Protein AF-A0A9W7WLV8-F1 (afdb_monomer_lite)

Sequence (106 aa):
MLTRPVTLLEFPADNLEANLVTAEFQRITTVQLEPKLMSSLDPHTPKLLTLFCAKGGALGQRLKTEMELLKDGHCSVDMTREVVIRFMIEFLGEHAGDQRIQRMQS

pLDDT: mean 74.61, std 16.84, range [37.19, 97.25]

Secondary structure (DSSP, 8-state):
------------GGGHHHHHHHHHHHHHHSS-HHHHHHHHHTTTHHHHHHHHHH--HHHHHHHHHHHHHHHTS---HHHHHHHHHHHHHHHHHHHHHHHHHHHT--

Foldseek 3Di:
DDPDPPPPPDDDPPPPVVVVVQVVVCVVVVDPVVVVVLVVCVVCLVVLLVVLCVDDDPSNVVSVVLVVVVVVVPDDSVNSVVSSVVSVVVVVVVVVVVVVVVVVVD

Structure (mmCIF, N/CA/C/O backbone):
data_AF-A0A9W7WLV8-F1
#
_entry.id   AF-A0A9W7WLV8-F1
#
loop_
_atom_site.group_PDB
_atom_site.id
_atom_site.type_symbol
_atom_site.label_atom_id
_atom_site.label_alt_id
_atom_site.label_comp_id
_atom_site.label_asym_id
_atom_site.label_entity_id
_atom_site.label_seq_id
_atom_site.pdbx_PDB_ins_code
_atom_site.Cartn_x
_atom_site.Cartn_y
_atom_site.Cartn_z
_atom_site.occupancy
_atom_site.B_iso_or_equiv
_atom_site.auth_seq_id
_atom_site.auth_comp_id
_atom_site.auth_asym_id
_atom_site.auth_atom_id
_atom_site.pdbx_PDB_model_num
ATOM 1 N N . MET A 1 1 ? -1.719 -11.032 -30.616 1.00 37.19 1 MET A N 1
ATOM 2 C CA . MET A 1 1 ? -2.496 -10.065 -29.813 1.00 37.19 1 MET A CA 1
ATOM 3 C C . MET A 1 1 ? -1.490 -9.193 -29.087 1.00 37.19 1 MET A C 1
ATOM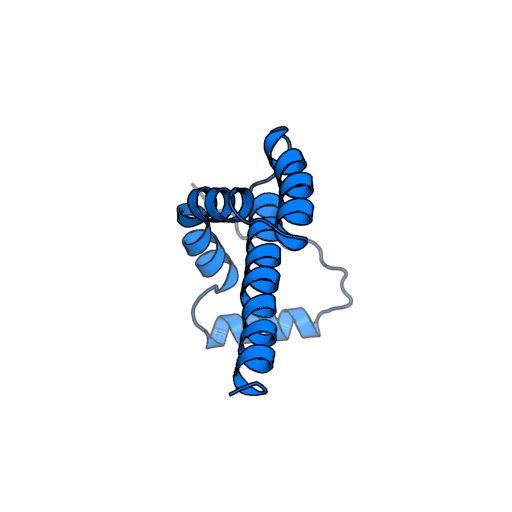 5 O O . MET A 1 1 ? -0.801 -9.683 -28.205 1.00 37.19 1 MET A O 1
ATOM 9 N N . LEU A 1 2 ? -1.291 -7.977 -29.596 1.00 37.56 2 LEU A N 1
ATOM 10 C CA . LEU A 1 2 ? -0.257 -7.032 -29.174 1.00 37.56 2 LEU A CA 1
ATOM 11 C C . LEU A 1 2 ? -0.463 -6.629 -27.708 1.00 37.56 2 LEU A C 1
ATOM 13 O O . LEU A 1 2 ? -1.495 -6.055 -27.364 1.00 37.56 2 LEU A O 1
ATOM 17 N N . THR A 1 3 ? 0.523 -6.905 -26.857 1.00 43.34 3 THR A N 1
ATOM 18 C CA . THR A 1 3 ? 0.669 -6.232 -25.565 1.00 43.34 3 THR A CA 1
ATOM 19 C C . THR A 1 3 ? 0.852 -4.748 -25.848 1.00 43.34 3 THR A C 1
ATOM 21 O O . THR A 1 3 ? 1.841 -4.343 -26.460 1.00 43.34 3 THR A O 1
ATOM 24 N N . ARG A 1 4 ? -0.151 -3.949 -25.482 1.00 38.41 4 ARG A N 1
ATOM 25 C CA . ARG A 1 4 ? -0.133 -2.497 -25.662 1.00 38.41 4 ARG A CA 1
ATOM 26 C C . ARG A 1 4 ? 1.072 -1.940 -24.887 1.00 38.41 4 ARG A C 1
ATOM 28 O O . ARG A 1 4 ? 1.224 -2.302 -23.719 1.00 38.41 4 ARG A O 1
ATOM 35 N N . PRO A 1 5 ? 1.934 -1.112 -25.499 1.00 46.69 5 PRO A N 1
ATOM 36 C CA . PRO A 1 5 ? 2.948 -0.392 -24.746 1.00 46.69 5 PRO A CA 1
ATOM 37 C C . PRO A 1 5 ? 2.239 0.500 -23.730 1.00 46.69 5 PRO A C 1
ATOM 39 O O . PRO A 1 5 ? 1.171 1.040 -24.026 1.00 46.69 5 PRO A O 1
ATOM 42 N N . VAL A 1 6 ? 2.815 0.599 -22.532 1.00 53.66 6 VAL A N 1
ATOM 43 C CA . VAL A 1 6 ? 2.365 1.505 -21.473 1.00 53.66 6 VAL A CA 1
ATOM 44 C C . VAL A 1 6 ? 2.283 2.897 -22.088 1.00 53.66 6 VAL A C 1
ATOM 46 O O . VAL A 1 6 ? 3.302 3.526 -22.365 1.00 53.66 6 VAL A O 1
ATOM 49 N N . THR A 1 7 ? 1.066 3.338 -22.399 1.00 47.28 7 THR A N 1
ATOM 50 C CA . THR A 1 7 ? 0.809 4.711 -22.803 1.00 47.28 7 THR A CA 1
ATOM 51 C C . THR A 1 7 ? 1.212 5.579 -21.631 1.00 47.28 7 THR A C 1
ATOM 53 O O . THR A 1 7 ? 0.604 5.494 -20.567 1.00 47.28 7 THR A O 1
ATOM 56 N N . LEU A 1 8 ? 2.285 6.336 -21.857 1.00 45.91 8 LEU A N 1
ATOM 57 C CA . LEU A 1 8 ? 2.519 7.691 -21.382 1.00 45.91 8 LEU A CA 1
ATOM 58 C C . LEU A 1 8 ? 1.264 8.252 -20.691 1.00 45.91 8 LEU A C 1
ATOM 60 O O . LEU A 1 8 ? 0.372 8.782 -21.349 1.00 45.91 8 LEU A O 1
ATOM 64 N N . LEU A 1 9 ? 1.162 8.073 -19.374 1.00 46.00 9 LEU A N 1
ATOM 65 C CA . LEU A 1 9 ? 0.299 8.939 -18.588 1.00 46.00 9 LEU A CA 1
ATOM 66 C C . LEU A 1 9 ? 0.956 10.313 -18.692 1.00 46.00 9 LEU A C 1
ATOM 68 O O . LEU A 1 9 ? 2.124 10.464 -18.335 1.00 46.00 9 LEU A O 1
ATOM 72 N N . GLU A 1 10 ? 0.246 11.248 -19.321 1.00 45.97 10 GLU A N 1
ATOM 73 C CA . GLU A 1 10 ? 0.674 12.620 -19.578 1.00 45.97 10 GLU A CA 1
ATOM 74 C C . GLU A 1 10 ? 0.999 13.313 -18.253 1.00 45.97 10 GLU A C 1
ATOM 76 O O . GLU A 1 10 ? 0.153 13.942 -17.621 1.00 45.97 10 GLU A O 1
ATOM 81 N N . PHE A 1 11 ? 2.246 13.188 -17.815 1.00 45.34 11 PHE A N 1
ATOM 82 C CA . PHE A 1 11 ? 2.814 14.131 -16.874 1.00 45.34 11 PHE A CA 1
ATOM 83 C C . PHE A 1 11 ? 3.148 15.409 -17.651 1.00 45.34 11 PHE A C 1
ATOM 85 O O . PHE A 1 11 ? 3.659 15.317 -18.773 1.00 45.34 11 PHE A O 1
ATOM 92 N N . PRO A 1 12 ? 2.853 16.596 -17.094 1.00 47.22 12 PRO A N 1
ATOM 93 C CA . PRO A 1 12 ? 3.202 17.857 -17.731 1.00 47.22 12 PRO A CA 1
ATOM 94 C C . PRO A 1 12 ? 4.694 17.856 -18.079 1.00 47.22 12 PRO A C 1
ATOM 96 O O . PRO A 1 12 ? 5.515 17.323 -17.327 1.00 47.22 12 PRO A O 1
ATOM 99 N N . ALA A 1 13 ? 5.031 18.439 -19.232 1.00 54.59 13 ALA A N 1
ATOM 100 C CA . ALA A 1 13 ? 6.361 18.433 -19.853 1.00 54.59 13 ALA A CA 1
ATOM 101 C C . ALA A 1 13 ? 7.504 18.980 -18.965 1.00 54.59 13 ALA A C 1
ATOM 103 O O . ALA A 1 13 ? 8.672 18.919 -19.345 1.00 54.59 13 ALA A O 1
ATOM 104 N N . ASP A 1 14 ? 7.183 19.460 -17.768 1.00 53.75 14 ASP A N 1
ATOM 105 C CA . ASP A 1 14 ? 8.068 20.193 -16.876 1.00 53.75 14 ASP A CA 1
ATOM 106 C C . ASP A 1 14 ? 8.928 19.291 -15.974 1.00 53.75 14 ASP A C 1
ATOM 108 O O . ASP A 1 14 ? 9.760 19.803 -15.232 1.00 53.75 14 ASP A O 1
ATOM 112 N N . ASN A 1 15 ? 8.780 17.959 -16.030 1.00 58.72 15 ASN A N 1
ATOM 113 C CA . ASN A 1 15 ? 9.523 17.047 -15.146 1.00 58.72 15 ASN A CA 1
ATOM 114 C C . ASN A 1 15 ? 10.415 16.027 -15.876 1.00 58.72 15 ASN A C 1
ATOM 116 O O . ASN A 1 15 ? 10.495 14.852 -15.508 1.00 58.72 15 ASN A O 1
ATOM 120 N N . LEU A 1 16 ? 11.100 16.483 -16.931 1.00 65.88 16 LEU A N 1
ATOM 121 C CA . LEU A 1 16 ? 12.051 15.677 -17.708 1.00 65.88 16 LEU A CA 1
ATOM 122 C C . LEU A 1 16 ? 13.116 15.005 -16.823 1.00 65.88 16 LEU A C 1
ATOM 124 O O . LEU A 1 16 ? 13.473 13.855 -17.066 1.00 65.88 16 LEU A O 1
ATOM 128 N N . GLU A 1 17 ? 13.586 15.689 -15.778 1.00 71.62 17 GLU A N 1
ATOM 129 C CA . GLU A 1 17 ? 14.582 15.152 -14.846 1.00 71.62 17 GLU A CA 1
ATOM 130 C C . GLU A 1 17 ? 14.045 13.950 -14.061 1.00 71.62 17 GLU A C 1
ATOM 132 O O . GLU A 1 17 ? 14.696 12.906 -14.033 1.00 71.62 17 GLU A O 1
ATOM 137 N N . ALA A 1 18 ? 12.835 14.036 -13.497 1.00 72.06 18 ALA A N 1
ATOM 138 C CA . ALA A 1 18 ? 12.235 12.904 -12.792 1.00 72.06 18 ALA A CA 1
ATOM 139 C C . ALA A 1 18 ? 12.035 11.701 -13.719 1.00 72.06 18 ALA A C 1
ATOM 141 O O . ALA A 1 18 ? 12.314 10.573 -13.323 1.00 72.06 18 ALA A O 1
ATOM 142 N N . ASN A 1 19 ? 11.638 11.935 -14.972 1.00 73.38 19 ASN A N 1
ATOM 143 C CA . ASN A 1 19 ? 11.482 10.865 -15.957 1.00 73.38 19 ASN A CA 1
ATOM 144 C C . ASN A 1 19 ? 12.815 10.166 -16.267 1.00 73.38 19 ASN A C 1
ATOM 146 O O . ASN A 1 19 ? 12.857 8.938 -16.362 1.00 73.38 19 ASN A O 1
ATOM 150 N N . LEU A 1 20 ? 13.910 10.924 -16.383 1.00 82.25 20 LEU A N 1
ATOM 151 C CA . LEU A 1 20 ? 15.253 10.371 -16.581 1.00 82.25 20 LEU A CA 1
ATOM 152 C C . LEU A 1 20 ? 15.728 9.590 -15.353 1.00 82.25 20 LEU A C 1
ATOM 154 O O . LEU A 1 20 ? 16.230 8.477 -15.495 1.00 82.25 20 LEU A O 1
ATOM 158 N N . VAL A 1 21 ? 15.522 10.134 -14.152 1.00 80.94 21 VAL A N 1
ATOM 159 C CA . VAL A 1 21 ? 15.849 9.458 -12.890 1.00 80.94 21 VAL A CA 1
ATOM 160 C C . VAL A 1 21 ? 15.076 8.147 -12.767 1.00 80.94 21 VAL A C 1
ATOM 162 O O . VAL A 1 21 ? 15.667 7.116 -12.450 1.00 80.94 21 VAL A O 1
ATOM 165 N N . THR A 1 22 ? 13.775 8.145 -13.065 1.00 78.69 22 THR A N 1
ATOM 166 C CA . THR A 1 22 ? 12.952 6.931 -13.052 1.00 78.69 22 THR A CA 1
ATOM 167 C C . THR A 1 22 ? 13.432 5.917 -14.088 1.00 78.69 22 THR A C 1
ATOM 169 O O . THR A 1 22 ? 13.582 4.743 -13.751 1.00 78.69 22 THR A O 1
ATOM 172 N N . ALA A 1 23 ? 13.723 6.341 -15.320 1.00 80.44 23 ALA A N 1
ATOM 173 C CA . ALA A 1 23 ? 14.212 5.449 -16.371 1.00 80.44 23 ALA A CA 1
ATOM 174 C C . ALA A 1 23 ? 15.568 4.815 -16.013 1.00 80.44 23 ALA A C 1
ATOM 176 O O . ALA A 1 23 ? 15.744 3.603 -16.149 1.00 80.44 23 ALA A O 1
ATOM 177 N N . GLU A 1 24 ? 16.510 5.603 -15.491 1.00 85.31 24 GLU A N 1
ATOM 178 C CA . GLU A 1 24 ? 17.816 5.103 -15.054 1.00 85.31 24 GLU A CA 1
ATOM 179 C C . GLU A 1 24 ? 17.699 4.175 -13.846 1.00 85.31 24 GLU A C 1
ATOM 181 O O . GLU A 1 24 ? 18.337 3.121 -13.797 1.00 85.31 24 GLU A O 1
ATOM 186 N N . PHE A 1 25 ? 16.829 4.505 -12.894 1.00 78.81 25 PHE A N 1
ATOM 187 C CA . PHE A 1 25 ? 16.560 3.647 -11.750 1.00 78.81 25 PHE A CA 1
ATOM 188 C C . PHE A 1 25 ? 15.963 2.297 -12.176 1.00 78.81 25 PHE A C 1
ATOM 190 O O . PHE A 1 25 ? 16.399 1.252 -11.692 1.00 78.81 25 PHE A O 1
ATOM 197 N N . GLN A 1 26 ? 15.032 2.279 -13.134 1.00 77.88 26 GLN A N 1
ATOM 198 C CA . GLN A 1 26 ? 14.488 1.040 -13.707 1.00 77.88 26 GLN A CA 1
ATOM 199 C C . GLN A 1 26 ? 15.564 0.229 -14.443 1.00 77.88 26 GLN A C 1
ATOM 201 O O . GLN A 1 26 ? 15.661 -0.989 -14.271 1.00 77.88 26 GLN A O 1
ATOM 206 N N . ARG A 1 27 ? 16.426 0.905 -15.212 1.00 80.06 27 ARG A N 1
ATOM 207 C CA . ARG A 1 27 ? 17.549 0.282 -15.925 1.00 80.06 27 ARG A CA 1
ATOM 208 C C . ARG A 1 27 ? 18.533 -0.391 -14.964 1.00 80.06 27 ARG A C 1
ATOM 210 O O . ARG A 1 27 ? 18.987 -1.497 -15.243 1.00 80.06 27 ARG A O 1
ATOM 217 N N . ILE A 1 28 ? 18.846 0.256 -13.839 1.00 82.38 28 ILE A N 1
ATOM 218 C CA . ILE A 1 28 ? 19.780 -0.252 -12.820 1.00 82.38 28 ILE A CA 1
ATOM 219 C C . ILE A 1 28 ? 19.151 -1.373 -11.989 1.00 82.38 28 ILE A C 1
ATOM 221 O O . ILE A 1 28 ? 19.788 -2.395 -11.748 1.00 82.38 28 ILE A O 1
ATOM 225 N N . THR A 1 29 ? 17.908 -1.197 -11.540 1.00 79.12 29 THR A N 1
ATOM 226 C CA . THR A 1 29 ? 17.230 -2.185 -10.685 1.00 79.12 29 THR A CA 1
ATOM 227 C C . THR A 1 29 ? 16.883 -3.467 -11.443 1.00 79.12 29 THR A C 1
ATOM 229 O O . THR A 1 29 ? 16.652 -4.496 -10.810 1.00 79.12 29 THR A O 1
ATOM 232 N N . THR A 1 30 ? 16.878 -3.440 -12.786 1.00 80.00 30 THR A N 1
ATOM 233 C CA . THR A 1 30 ? 16.490 -4.537 -13.706 1.00 80.00 30 THR A CA 1
ATOM 234 C C . THR A 1 30 ? 15.078 -5.088 -13.472 1.00 80.00 30 THR A C 1
ATOM 236 O O . THR A 1 30 ? 14.663 -6.071 -14.084 1.00 80.00 30 THR A O 1
ATOM 239 N N . VAL A 1 31 ? 14.319 -4.451 -12.581 1.00 79.38 31 VAL A N 1
ATOM 240 C CA . VAL A 1 31 ? 13.032 -4.899 -12.068 1.00 79.38 31 VAL A CA 1
ATOM 241 C C . VAL A 1 31 ? 12.122 -3.685 -11.995 1.00 79.38 31 VAL A C 1
ATOM 243 O O . VAL A 1 31 ? 12.439 -2.709 -11.324 1.00 79.38 31 VAL A O 1
ATOM 246 N N . GLN A 1 32 ? 10.947 -3.776 -12.616 1.00 81.69 32 GLN A N 1
ATOM 247 C CA . GLN A 1 32 ? 9.903 -2.767 -12.447 1.00 81.69 32 GLN A CA 1
ATOM 248 C C . GLN A 1 32 ? 9.321 -2.876 -11.034 1.00 81.69 32 GLN A C 1
ATOM 250 O O . GLN A 1 32 ? 8.420 -3.677 -10.776 1.00 81.69 32 GLN A O 1
ATOM 255 N N . LEU A 1 33 ? 9.895 -2.114 -10.101 1.00 83.38 33 LEU A N 1
ATOM 256 C CA . LEU A 1 33 ? 9.628 -2.246 -8.669 1.00 83.38 33 LEU A CA 1
ATOM 257 C C . LEU A 1 33 ? 8.179 -1.950 -8.300 1.00 83.38 33 LEU A C 1
ATOM 259 O O . LEU A 1 33 ? 7.618 -2.693 -7.507 1.00 83.38 33 LEU A O 1
ATOM 263 N N . GLU A 1 34 ? 7.564 -0.924 -8.884 1.00 85.25 34 GLU A N 1
ATOM 264 C CA . GLU A 1 34 ? 6.175 -0.571 -8.582 1.00 85.25 34 GLU A CA 1
ATOM 265 C C . GLU A 1 34 ? 5.196 -1.677 -9.022 1.00 85.25 34 GLU A C 1
ATOM 267 O O . GLU A 1 34 ? 4.514 -2.222 -8.153 1.00 85.25 34 GLU A O 1
ATOM 272 N N . PRO A 1 35 ? 5.180 -2.138 -10.291 1.00 87.94 35 PRO A N 1
ATOM 273 C CA . PRO A 1 35 ? 4.370 -3.292 -10.683 1.00 87.94 35 PRO A CA 1
ATOM 274 C C . PRO A 1 35 ? 4.666 -4.551 -9.861 1.00 87.94 35 PRO A C 1
ATOM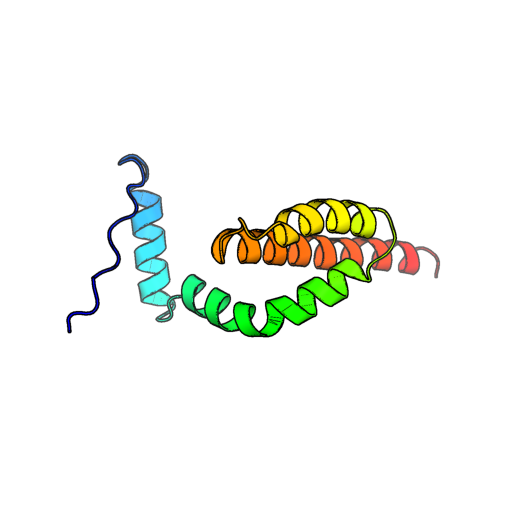 276 O O . PRO A 1 35 ? 3.749 -5.283 -9.484 1.00 87.94 35 PRO A O 1
ATOM 279 N N . LYS A 1 36 ? 5.943 -4.806 -9.539 1.00 88.44 36 LYS A N 1
ATOM 280 C CA . LYS A 1 36 ? 6.333 -5.957 -8.717 1.00 88.44 36 LYS A CA 1
ATOM 281 C C . LYS A 1 36 ? 5.788 -5.847 -7.294 1.00 88.44 36 LYS A C 1
ATOM 283 O O . LYS A 1 36 ? 5.264 -6.831 -6.779 1.00 88.44 36 LYS A O 1
ATOM 288 N N . LEU A 1 37 ? 5.872 -4.669 -6.684 1.00 91.00 37 LEU A N 1
ATOM 289 C CA . LEU A 1 37 ? 5.316 -4.389 -5.366 1.00 91.00 37 LEU A CA 1
ATOM 290 C C . LEU A 1 37 ? 3.798 -4.561 -5.382 1.00 91.00 37 LEU A C 1
ATOM 292 O O . LEU A 1 37 ? 3.287 -5.310 -4.559 1.00 91.00 37 LEU A O 1
ATOM 296 N N . MET A 1 38 ? 3.099 -3.955 -6.347 1.00 94.94 38 MET A N 1
ATOM 297 C CA . MET A 1 38 ? 1.642 -4.061 -6.459 1.00 94.94 38 MET A CA 1
ATOM 298 C C . MET A 1 38 ? 1.189 -5.512 -6.637 1.00 94.94 38 MET A C 1
ATOM 300 O O . MET A 1 38 ? 0.352 -5.991 -5.880 1.00 94.94 38 MET A O 1
ATOM 304 N N . SER A 1 39 ? 1.817 -6.256 -7.553 1.00 94.19 39 SER A N 1
ATOM 305 C CA . SER A 1 39 ? 1.503 -7.679 -7.760 1.00 94.19 39 SER A CA 1
ATOM 306 C C . SER A 1 39 ? 1.802 -8.556 -6.538 1.00 94.19 39 SER A C 1
ATOM 308 O O . SER A 1 39 ? 1.145 -9.575 -6.337 1.00 94.19 39 SER A O 1
ATOM 310 N N . SER A 1 40 ? 2.770 -8.160 -5.704 1.00 94.44 40 SER A N 1
ATOM 311 C CA . SER A 1 40 ? 3.073 -8.842 -4.441 1.00 94.44 40 SER A CA 1
ATOM 312 C C . SER A 1 40 ? 2.123 -8.420 -3.315 1.00 94.44 40 SER A C 1
ATOM 314 O O . SER A 1 40 ? 1.915 -9.188 -2.382 1.00 94.44 40 SER A O 1
ATOM 316 N N . LEU A 1 41 ? 1.550 -7.215 -3.386 1.00 95.31 41 LEU A N 1
ATOM 317 C CA . LEU A 1 41 ? 0.639 -6.657 -2.388 1.00 95.31 41 LEU A CA 1
ATOM 318 C C . LEU A 1 41 ? -0.786 -7.193 -2.553 1.00 95.31 41 LEU A C 1
ATOM 320 O O . LEU A 1 41 ? -1.402 -7.578 -1.559 1.00 95.31 41 LEU A O 1
ATOM 324 N N . ASP A 1 42 ? -1.285 -7.269 -3.790 1.00 95.62 42 ASP A N 1
ATOM 325 C CA . ASP A 1 42 ? -2.676 -7.632 -4.097 1.00 95.62 42 ASP A CA 1
ATOM 326 C C . ASP A 1 42 ? -3.163 -8.921 -3.404 1.00 95.62 42 ASP A C 1
ATOM 328 O O . ASP A 1 42 ? -4.259 -8.904 -2.834 1.00 95.62 42 ASP A O 1
ATOM 332 N N . PRO A 1 43 ? -2.386 -10.028 -3.355 1.00 97.25 43 PRO A N 1
ATOM 333 C CA . PRO A 1 43 ? -2.818 -11.253 -2.678 1.00 97.25 43 PRO A CA 1
ATOM 334 C C . PRO A 1 43 ? -2.976 -11.093 -1.159 1.00 97.25 43 PRO A C 1
ATOM 336 O O . PRO A 1 43 ? -3.691 -11.863 -0.516 1.00 97.25 43 PRO A O 1
ATOM 339 N N . HIS A 1 44 ? -2.295 -10.113 -0.564 1.00 95.38 44 HIS A N 1
ATOM 340 C CA . HIS A 1 44 ? -2.314 -9.848 0.872 1.00 95.38 44 HIS A CA 1
ATOM 341 C C . HIS A 1 44 ? -3.332 -8.776 1.270 1.00 95.38 44 HIS A C 1
ATOM 343 O O . HIS A 1 44 ? -3.743 -8.750 2.434 1.00 95.38 44 HIS A O 1
ATOM 349 N N . THR A 1 45 ? -3.791 -7.953 0.322 1.00 92.75 45 THR A N 1
ATOM 350 C CA . THR A 1 45 ? -4.779 -6.882 0.521 1.00 92.75 45 THR A CA 1
ATOM 351 C C . THR A 1 45 ? -5.985 -7.325 1.363 1.00 92.75 45 THR A C 1
ATOM 353 O O . THR A 1 45 ? -6.239 -6.678 2.379 1.00 92.75 45 THR A O 1
ATOM 356 N N . PRO A 1 46 ? -6.689 -8.448 1.094 1.00 91.12 46 PRO A N 1
ATOM 357 C CA . PRO A 1 46 ? -7.857 -8.833 1.901 1.00 91.12 46 PRO A CA 1
ATOM 358 C C . PRO A 1 46 ? -7.527 -9.085 3.382 1.00 91.12 46 PRO A C 1
ATOM 360 O O . PRO A 1 46 ? -8.291 -8.729 4.285 1.00 91.12 46 PRO A O 1
ATOM 363 N N . LYS A 1 47 ? -6.357 -9.677 3.649 1.00 92.06 47 LYS A N 1
ATOM 364 C CA . LYS A 1 47 ? -5.893 -9.966 5.010 1.00 92.06 47 LYS A CA 1
ATOM 365 C C . LYS A 1 47 ? -5.458 -8.692 5.731 1.00 92.06 47 LYS A C 1
ATOM 367 O O . LYS A 1 47 ? -5.779 -8.531 6.905 1.00 92.06 47 LYS A O 1
ATOM 372 N N . LEU A 1 48 ? -4.768 -7.790 5.033 1.00 90.81 48 LEU A N 1
ATOM 373 C CA . LEU A 1 48 ? -4.377 -6.482 5.562 1.00 90.81 48 LEU A CA 1
ATOM 374 C C . LEU A 1 48 ? -5.608 -5.656 5.931 1.00 90.81 48 LEU A C 1
ATOM 376 O O . LEU A 1 48 ? -5.694 -5.168 7.052 1.00 90.81 48 LEU A O 1
ATOM 380 N N . LEU A 1 49 ? -6.611 -5.609 5.053 1.00 87.88 49 LEU A N 1
ATOM 381 C CA . LEU A 1 49 ? -7.875 -4.936 5.337 1.00 87.88 49 LEU A CA 1
ATOM 382 C C . LEU A 1 49 ? -8.564 -5.527 6.582 1.00 87.88 49 LEU A C 1
ATOM 384 O O . LEU A 1 49 ? -9.027 -4.798 7.455 1.00 87.88 49 LEU A O 1
ATOM 388 N N . THR A 1 50 ? -8.572 -6.852 6.730 1.00 87.94 50 THR A N 1
ATOM 389 C CA . THR A 1 50 ? -9.133 -7.494 7.931 1.00 87.94 50 THR A CA 1
ATOM 390 C C . THR A 1 50 ? -8.384 -7.085 9.208 1.00 87.94 50 THR A C 1
ATOM 392 O O . THR A 1 50 ? -9.013 -6.768 10.216 1.00 87.94 50 THR A O 1
ATOM 395 N N . LEU A 1 51 ? -7.047 -7.050 9.169 1.00 87.31 51 LEU A N 1
ATOM 396 C CA . LEU A 1 51 ? -6.212 -6.615 10.298 1.00 87.31 51 LEU A CA 1
ATOM 397 C C . LEU A 1 51 ? -6.463 -5.149 10.667 1.00 87.31 51 LEU A C 1
ATOM 399 O O . LEU A 1 51 ? -6.539 -4.807 11.844 1.00 87.31 51 LEU A O 1
ATOM 403 N N . PHE A 1 52 ? -6.627 -4.300 9.659 1.00 84.75 52 PHE A N 1
ATOM 404 C CA . PHE A 1 52 ? -6.953 -2.887 9.804 1.00 84.75 52 PHE A CA 1
ATOM 405 C C . PHE A 1 52 ? -8.314 -2.676 10.470 1.00 84.75 52 PHE A C 1
ATOM 407 O O . PHE A 1 52 ? -8.399 -1.937 11.445 1.00 84.75 52 PHE A O 1
ATOM 414 N N . CYS A 1 53 ? -9.348 -3.409 10.046 1.00 81.56 53 CYS A N 1
ATOM 415 C CA . CYS A 1 53 ? -10.662 -3.398 10.701 1.00 81.56 53 CYS A CA 1
ATOM 416 C C . CYS A 1 53 ? -10.615 -3.856 12.167 1.00 81.56 53 CYS A C 1
ATOM 418 O O . CYS A 1 53 ? -11.434 -3.420 12.974 1.00 81.56 53 CYS A O 1
ATOM 420 N N . ALA A 1 54 ? -9.702 -4.769 12.505 1.00 84.44 54 ALA A N 1
ATOM 421 C CA . ALA A 1 54 ? -9.564 -5.296 13.859 1.00 84.44 54 ALA A CA 1
ATOM 422 C C . ALA A 1 54 ? -8.777 -4.360 14.791 1.00 84.44 54 ALA A C 1
ATOM 424 O O . ALA A 1 54 ? -8.801 -4.553 16.010 1.00 84.44 54 ALA A O 1
ATOM 425 N N . LYS A 1 55 ? -8.065 -3.360 14.252 1.00 81.81 55 LYS A N 1
ATOM 426 C CA . LYS A 1 55 ? -7.289 -2.427 15.069 1.00 81.81 55 LYS A CA 1
ATOM 427 C C . LYS A 1 55 ? -8.237 -1.504 15.838 1.00 81.81 55 LYS A C 1
ATOM 429 O O . LYS A 1 55 ? -9.135 -0.896 15.270 1.00 81.81 55 LYS A O 1
ATOM 434 N N . GLY A 1 56 ? -8.025 -1.405 17.149 1.00 77.38 56 GLY A N 1
ATOM 435 C CA . GLY A 1 56 ? -8.676 -0.415 18.008 1.00 77.38 56 GLY A CA 1
ATOM 436 C C . GLY A 1 56 ? -7.899 0.906 18.079 1.00 77.38 56 GLY A C 1
ATOM 437 O O . GLY A 1 56 ? -6.908 1.109 17.377 1.00 77.38 56 GLY A O 1
ATOM 438 N N . GLY A 1 57 ? -8.325 1.802 18.970 1.00 80.00 57 GLY A N 1
ATOM 439 C CA . GLY A 1 57 ? -7.654 3.085 19.209 1.00 80.00 57 GLY A CA 1
ATOM 440 C C . GLY A 1 57 ? -7.903 4.133 18.119 1.00 80.00 57 GLY A C 1
ATOM 441 O O . GLY A 1 57 ? -8.768 3.970 17.258 1.00 80.00 57 GLY A O 1
ATOM 442 N N . ALA A 1 58 ? -7.153 5.238 18.172 1.00 80.44 58 ALA A N 1
ATOM 443 C CA . ALA A 1 58 ? -7.340 6.377 17.268 1.00 80.44 58 ALA A CA 1
ATOM 444 C C . ALA A 1 58 ? -7.112 6.003 15.793 1.00 80.44 58 ALA A C 1
ATOM 446 O O . ALA A 1 58 ? -7.902 6.394 14.932 1.00 80.44 58 ALA A O 1
ATOM 447 N N . LEU A 1 59 ? -6.085 5.193 15.509 1.00 79.00 59 LEU A N 1
ATOM 448 C CA . LEU A 1 59 ? -5.841 4.673 14.165 1.00 79.00 59 LEU A CA 1
ATOM 449 C C . LEU A 1 59 ? -6.965 3.749 13.706 1.00 79.00 59 LEU A C 1
ATOM 451 O O . LEU A 1 59 ? -7.451 3.914 12.596 1.00 79.00 59 LEU A O 1
ATOM 455 N N . GLY A 1 60 ? -7.435 2.846 14.573 1.00 82.19 60 GLY A N 1
ATOM 456 C CA . GLY A 1 60 ? -8.574 1.963 14.300 1.00 82.19 60 GLY A CA 1
ATOM 457 C C . GLY A 1 60 ? -9.825 2.700 13.825 1.00 82.19 60 GLY A C 1
ATOM 458 O O . GLY A 1 60 ? -10.460 2.304 12.850 1.00 82.19 60 GLY A O 1
ATOM 459 N N . GLN A 1 61 ? -10.147 3.829 14.460 1.00 82.31 61 GLN A N 1
ATOM 460 C CA . GLN A 1 61 ? -11.314 4.621 14.062 1.00 82.31 61 GLN A CA 1
ATOM 461 C C . GLN A 1 61 ? -11.108 5.406 12.774 1.00 82.31 61 GLN A C 1
ATOM 463 O O . GLN A 1 61 ? -12.039 5.491 11.978 1.00 82.31 61 GLN A O 1
ATOM 468 N N . ARG A 1 62 ? -9.900 5.925 12.526 1.00 80.56 62 ARG A N 1
ATOM 469 C CA . ARG A 1 62 ? -9.564 6.534 11.229 1.00 80.56 62 ARG A CA 1
ATOM 470 C C . ARG A 1 62 ? -9.635 5.502 10.098 1.00 80.56 62 ARG A C 1
ATOM 472 O O . ARG A 1 62 ? -10.238 5.780 9.065 1.00 80.56 62 ARG A O 1
ATOM 479 N N . LEU A 1 63 ? -9.092 4.303 10.336 1.00 80.69 63 LEU A N 1
ATOM 480 C CA . LEU A 1 63 ? -9.126 3.155 9.424 1.00 80.69 63 LEU A CA 1
ATOM 481 C C . LEU A 1 63 ? -10.561 2.805 9.041 1.00 80.69 63 LEU A C 1
ATOM 483 O O . LEU A 1 63 ? -10.876 2.657 7.865 1.00 80.69 63 LEU A O 1
ATOM 487 N N . LYS A 1 64 ? -11.448 2.708 10.031 1.00 82.69 64 LYS A N 1
ATOM 488 C CA . LYS A 1 64 ? -12.828 2.280 9.816 1.00 82.69 64 LYS A CA 1
ATOM 489 C C . LYS A 1 64 ? -13.587 3.188 8.843 1.00 82.69 64 LYS A C 1
ATOM 491 O O . LYS A 1 64 ? -14.214 2.667 7.927 1.00 82.69 64 LYS A O 1
ATOM 496 N N . THR A 1 65 ? -13.470 4.508 8.994 1.00 82.62 65 THR A N 1
ATOM 497 C CA . THR A 1 65 ? -14.106 5.486 8.094 1.00 82.62 65 THR A CA 1
ATOM 498 C C . THR A 1 65 ? -13.602 5.345 6.658 1.00 82.62 65 THR A C 1
ATOM 500 O O . THR A 1 65 ? -14.384 5.358 5.714 1.00 82.62 65 THR A O 1
ATOM 503 N N . GLU A 1 66 ? -12.293 5.171 6.476 1.00 80.50 66 GLU A N 1
ATOM 504 C CA . GLU A 1 66 ? -11.701 5.039 5.141 1.00 80.50 66 GLU A CA 1
ATOM 505 C C . GLU A 1 66 ? -12.068 3.705 4.474 1.00 80.50 66 GLU A C 1
ATOM 507 O O . GLU A 1 66 ? -12.288 3.633 3.268 1.00 80.50 66 GLU A O 1
ATOM 512 N N . MET A 1 67 ? -12.211 2.641 5.266 1.00 79.94 67 MET A N 1
ATOM 513 C CA . MET A 1 67 ? -12.637 1.330 4.780 1.00 79.94 67 MET A CA 1
ATOM 514 C C . MET A 1 67 ? -14.128 1.258 4.441 1.00 79.94 67 MET A C 1
ATOM 516 O O . MET A 1 67 ? -14.511 0.425 3.623 1.00 79.94 67 MET A O 1
ATOM 520 N N . GLU A 1 68 ? -14.973 2.094 5.045 1.00 82.00 68 GLU A N 1
ATOM 521 C CA . GLU A 1 68 ? -16.374 2.232 4.628 1.00 82.00 68 GLU A CA 1
ATOM 522 C C . GLU A 1 68 ? -16.457 2.755 3.187 1.00 82.00 68 GLU A C 1
ATOM 524 O O . GLU A 1 68 ? -17.153 2.153 2.375 1.00 82.00 68 GLU A O 1
ATOM 529 N N . LEU A 1 69 ? -15.617 3.729 2.819 1.00 77.12 69 LEU A N 1
ATOM 530 C CA . LEU A 1 69 ? -15.518 4.232 1.440 1.00 77.12 69 LEU A CA 1
ATOM 531 C C . LEU A 1 69 ? -15.058 3.155 0.439 1.00 77.12 69 LEU A C 1
ATOM 533 O O . LEU A 1 69 ? -15.468 3.161 -0.721 1.00 77.12 69 LEU A O 1
ATOM 537 N N . LEU A 1 70 ? -14.220 2.206 0.876 1.00 81.00 70 LEU A N 1
ATOM 538 C CA . LEU A 1 70 ? -13.797 1.070 0.045 1.00 81.00 70 LEU A CA 1
ATOM 539 C C . LEU A 1 70 ? -14.922 0.043 -0.175 1.00 81.00 70 LEU A C 1
ATOM 541 O O . LEU A 1 70 ? -14.928 -0.653 -1.191 1.00 81.00 70 LEU A O 1
ATOM 545 N N . LYS A 1 71 ? -15.860 -0.084 0.773 1.00 74.94 71 LYS A N 1
ATOM 546 C CA . LYS A 1 71 ? -16.955 -1.069 0.717 1.00 74.94 71 LYS A CA 1
ATOM 547 C C . LYS A 1 71 ? -18.065 -0.686 -0.250 1.00 74.94 71 LYS A C 1
ATOM 549 O O . LYS A 1 71 ? -18.742 -1.584 -0.744 1.00 74.94 71 LYS A O 1
ATOM 554 N N . ASP A 1 72 ? -18.202 0.595 -0.570 1.00 73.56 72 ASP A N 1
ATOM 555 C CA . ASP A 1 72 ? -19.251 1.107 -1.458 1.00 73.56 72 ASP A CA 1
ATOM 556 C C . ASP A 1 72 ? -19.072 0.686 -2.933 1.00 73.56 72 ASP A C 1
ATOM 558 O O . ASP A 1 72 ? -19.831 1.099 -3.804 1.00 73.56 72 ASP A O 1
ATOM 562 N N . GLY A 1 73 ? -18.083 -0.161 -3.247 1.00 67.00 73 GLY A N 1
ATOM 563 C CA . GLY A 1 73 ? -17.949 -0.840 -4.543 1.00 67.00 73 GLY A CA 1
ATOM 564 C C . GLY A 1 73 ? -17.476 0.049 -5.696 1.00 67.00 73 GLY A C 1
ATOM 565 O O . GLY A 1 73 ? -17.236 -0.448 -6.794 1.00 67.00 73 GLY A O 1
ATOM 566 N N . HIS A 1 74 ? -17.294 1.346 -5.452 1.00 77.06 74 HIS A N 1
ATOM 567 C CA . HIS A 1 74 ? -16.838 2.327 -6.438 1.00 77.06 74 HIS A CA 1
ATOM 568 C C . HIS A 1 74 ? -15.316 2.533 -6.456 1.00 77.06 74 HIS A C 1
ATOM 570 O O . HIS A 1 74 ? -14.817 3.362 -7.216 1.00 77.06 74 HIS A O 1
ATOM 576 N N . CYS A 1 75 ? -14.566 1.797 -5.634 1.00 83.31 75 CYS A N 1
ATOM 577 C CA . CYS A 1 75 ? -13.131 1.997 -5.498 1.00 83.31 75 CYS A CA 1
ATOM 578 C C . CYS A 1 75 ? -12.335 1.193 -6.532 1.00 83.31 75 CYS A C 1
ATOM 580 O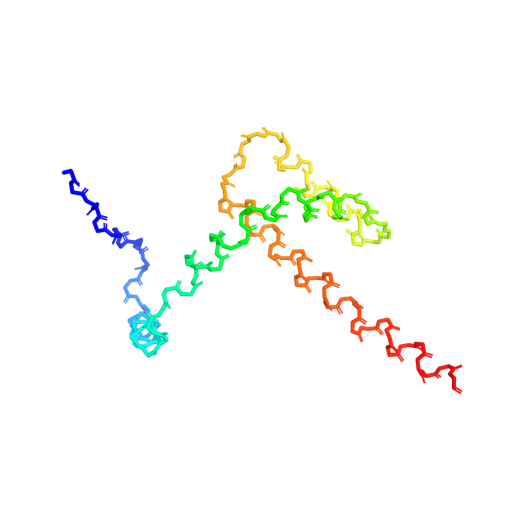 O . CYS A 1 75 ? -12.584 0.004 -6.743 1.00 83.31 75 CYS A O 1
ATOM 582 N N . SER A 1 76 ? -11.351 1.831 -7.167 1.00 89.81 76 SER A N 1
ATOM 583 C CA . SER A 1 76 ? -10.444 1.130 -8.074 1.00 89.81 76 SER A CA 1
ATOM 584 C C . SER A 1 76 ? -9.445 0.262 -7.299 1.00 89.81 76 SER A C 1
ATOM 586 O O . SER A 1 76 ? -9.212 0.440 -6.097 1.00 89.81 76 SER A O 1
ATOM 588 N N . VAL A 1 77 ? -8.806 -0.674 -8.006 1.00 89.75 77 VAL A N 1
ATOM 589 C CA . VAL A 1 77 ? -7.700 -1.469 -7.449 1.00 89.75 77 VAL A CA 1
ATOM 590 C C . VAL A 1 77 ? -6.574 -0.551 -6.961 1.00 89.75 77 VAL A C 1
ATOM 592 O O . VAL A 1 77 ? -6.026 -0.774 -5.885 1.00 89.75 77 VAL A O 1
ATOM 595 N N . ASP A 1 78 ? -6.280 0.521 -7.698 1.00 90.50 78 ASP A N 1
ATOM 596 C CA . ASP A 1 78 ? -5.217 1.466 -7.347 1.00 90.50 78 ASP A CA 1
ATOM 597 C C . ASP A 1 78 ? -5.562 2.305 -6.114 1.00 90.50 78 ASP A C 1
ATOM 599 O O . ASP A 1 78 ? -4.718 2.458 -5.236 1.00 90.50 78 ASP A O 1
ATOM 603 N N . MET A 1 79 ? -6.817 2.742 -5.969 1.00 88.81 79 MET A N 1
ATOM 604 C CA . MET A 1 79 ? -7.273 3.403 -4.739 1.00 88.81 79 MET A CA 1
ATOM 605 C C . MET A 1 79 ? -7.190 2.461 -3.533 1.00 88.81 79 MET A C 1
ATOM 607 O O . MET A 1 79 ? -6.768 2.858 -2.448 1.00 88.81 79 MET A O 1
ATOM 611 N N . THR A 1 80 ? -7.532 1.185 -3.722 1.00 90.12 80 THR A N 1
ATOM 612 C CA . THR A 1 80 ? -7.409 0.179 -2.658 1.00 90.12 80 THR A CA 1
ATOM 613 C C . THR A 1 80 ? -5.945 -0.016 -2.250 1.00 90.12 80 THR A C 1
ATOM 615 O O . THR A 1 80 ? -5.639 -0.071 -1.057 1.00 90.12 80 THR A O 1
ATOM 618 N N . ARG A 1 81 ? -5.023 -0.087 -3.221 1.00 93.94 81 ARG A N 1
ATOM 619 C CA . ARG A 1 81 ? -3.573 -0.182 -2.976 1.00 93.94 81 ARG A CA 1
ATOM 620 C C . ARG A 1 81 ? -3.047 1.040 -2.232 1.0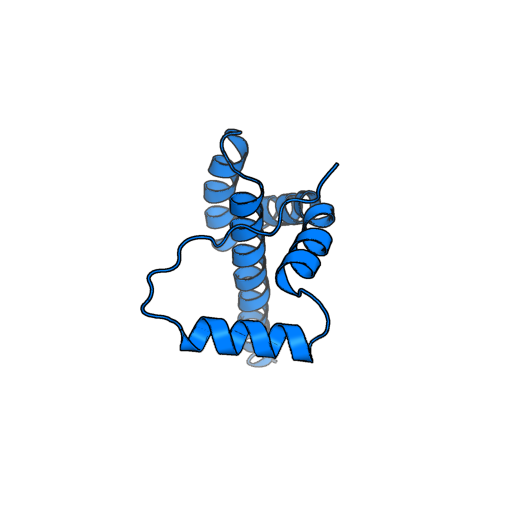0 93.94 81 ARG A C 1
ATOM 622 O O . ARG A 1 81 ? -2.312 0.868 -1.263 1.00 93.94 81 ARG A O 1
ATOM 629 N N . GLU A 1 82 ? -3.447 2.244 -2.638 1.00 90.81 82 GLU A N 1
ATOM 630 C CA . GLU A 1 82 ? -3.060 3.494 -1.975 1.00 90.81 82 GLU A CA 1
ATOM 631 C C . GLU A 1 82 ? -3.443 3.471 -0.492 1.00 90.81 82 GLU A C 1
ATOM 633 O O . GLU A 1 82 ? -2.591 3.682 0.376 1.00 90.81 82 GLU A O 1
ATOM 638 N N . VAL A 1 83 ? -4.703 3.139 -0.198 1.00 88.31 83 VAL A N 1
ATOM 639 C CA . VAL A 1 83 ? -5.217 3.058 1.173 1.00 88.31 83 VAL A CA 1
ATOM 640 C C . VAL A 1 83 ? -4.430 2.029 1.987 1.00 88.31 83 VAL A C 1
ATOM 642 O O . VAL A 1 83 ? -3.980 2.319 3.096 1.00 88.31 83 VAL A O 1
ATOM 645 N N . VAL A 1 84 ? -4.187 0.838 1.431 1.00 91.44 84 VAL A N 1
ATOM 646 C CA . VAL A 1 84 ? -3.417 -0.205 2.121 1.00 91.44 84 VAL A CA 1
ATOM 647 C C . VAL A 1 84 ? -1.981 0.233 2.412 1.00 91.44 84 VAL A C 1
ATOM 649 O O . VAL A 1 84 ? -1.511 0.042 3.533 1.00 91.44 84 VAL A O 1
ATOM 652 N N . ILE A 1 85 ? -1.286 0.836 1.446 1.00 92.25 85 ILE A N 1
ATOM 653 C CA . ILE A 1 85 ? 0.102 1.287 1.615 1.00 92.25 85 ILE A CA 1
ATOM 654 C C . ILE A 1 85 ? 0.183 2.401 2.659 1.00 92.25 85 ILE A C 1
ATOM 656 O O . ILE A 1 85 ? 1.028 2.332 3.554 1.00 92.25 85 ILE A O 1
ATOM 660 N N . ARG A 1 86 ? -0.716 3.392 2.594 1.00 88.12 86 ARG A N 1
ATOM 661 C CA . ARG A 1 86 ? -0.795 4.470 3.587 1.00 88.12 86 ARG A CA 1
ATOM 662 C C . ARG A 1 86 ? -0.965 3.902 4.992 1.00 88.12 86 ARG A C 1
ATOM 664 O O . ARG A 1 86 ? -0.225 4.277 5.899 1.00 88.12 86 ARG A O 1
ATOM 671 N N . PHE A 1 87 ? -1.860 2.934 5.159 1.00 86.38 87 PHE A N 1
ATOM 672 C CA . PHE A 1 87 ? -2.069 2.303 6.456 1.00 86.38 87 PHE A CA 1
ATOM 673 C C . PHE A 1 87 ? -0.912 1.432 6.918 1.00 86.38 87 PHE A C 1
ATOM 675 O O . PHE A 1 87 ? -0.623 1.415 8.110 1.00 86.38 87 PHE A O 1
ATOM 682 N N . MET A 1 88 ? -0.198 0.754 6.018 1.00 88.31 88 MET A N 1
ATOM 683 C CA . MET A 1 88 ? 1.041 0.067 6.388 1.00 88.31 88 MET A CA 1
ATOM 684 C C . MET A 1 88 ? 2.087 1.052 6.924 1.00 88.31 88 MET A C 1
ATOM 686 O O . MET A 1 88 ? 2.725 0.758 7.932 1.00 88.31 88 MET A O 1
ATOM 690 N N . ILE A 1 89 ? 2.240 2.223 6.297 1.00 86.69 89 ILE A N 1
ATOM 691 C CA . ILE A 1 89 ? 3.170 3.267 6.751 1.00 86.69 89 ILE A CA 1
ATOM 692 C C . ILE A 1 89 ? 2.772 3.779 8.140 1.00 86.69 89 ILE A C 1
ATOM 694 O O . ILE A 1 89 ? 3.617 3.823 9.034 1.00 86.69 89 ILE A O 1
ATOM 698 N N . GLU A 1 90 ? 1.495 4.112 8.349 1.00 82.38 90 GLU A N 1
ATOM 699 C CA . GLU A 1 90 ? 0.999 4.570 9.654 1.00 82.38 90 GLU A CA 1
ATOM 700 C C . GLU A 1 90 ? 1.145 3.479 10.729 1.00 82.38 90 GLU A C 1
ATOM 702 O O . GLU A 1 90 ? 1.665 3.734 11.813 1.00 82.38 90 GLU A O 1
ATOM 707 N N . PHE A 1 91 ? 0.772 2.236 10.415 1.00 77.88 91 PHE A N 1
ATOM 708 C CA . PHE A 1 91 ? 0.850 1.104 11.338 1.00 77.88 91 PHE A CA 1
ATOM 709 C C . PHE A 1 91 ? 2.290 0.791 11.770 1.00 77.88 91 PHE A C 1
ATOM 711 O O . PHE A 1 91 ? 2.535 0.520 12.947 1.00 77.88 91 PHE A O 1
ATOM 718 N N . LEU A 1 92 ? 3.246 0.825 10.835 1.00 78.94 92 LEU A N 1
ATOM 719 C CA . LEU A 1 92 ? 4.668 0.616 11.126 1.00 78.94 92 LEU A CA 1
ATOM 720 C C . LEU A 1 92 ? 5.289 1.823 11.849 1.00 78.94 92 LEU A C 1
ATOM 722 O O . LEU A 1 92 ? 6.169 1.640 12.691 1.00 78.94 92 LEU A O 1
ATOM 726 N N . GLY A 1 93 ? 4.817 3.039 11.560 1.00 70.69 93 GLY A N 1
ATOM 727 C CA . GLY A 1 93 ? 5.252 4.271 12.220 1.00 70.69 93 GLY A CA 1
ATOM 728 C C . GLY A 1 93 ? 4.818 4.365 13.686 1.00 70.69 93 GLY A C 1
ATOM 729 O O . GLY A 1 93 ? 5.600 4.807 14.527 1.00 70.69 93 GLY A O 1
ATOM 730 N N . GLU A 1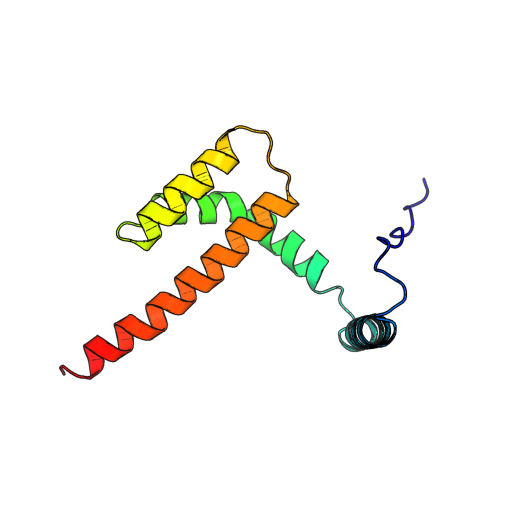 94 ? 3.617 3.890 14.023 1.00 60.75 94 GLU A N 1
ATOM 731 C CA . GLU A 1 94 ? 3.115 3.885 15.406 1.00 60.75 94 GLU A CA 1
ATOM 732 C C . GLU A 1 94 ? 3.951 3.007 16.343 1.00 60.75 94 GLU A C 1
ATOM 734 O O . GLU A 1 94 ? 4.267 3.401 17.467 1.00 60.75 94 GLU A O 1
ATOM 739 N N . HIS A 1 95 ? 4.381 1.829 15.883 1.00 53.47 95 HIS A N 1
ATOM 740 C CA . HIS A 1 95 ? 5.124 0.900 16.738 1.00 53.47 95 HIS A CA 1
ATOM 741 C C . HIS A 1 95 ? 6.534 1.391 17.104 1.00 53.47 95 HIS A C 1
ATOM 743 O O . HIS A 1 95 ? 7.079 0.987 18.134 1.00 53.47 95 HIS A O 1
ATOM 749 N N . ALA A 1 96 ? 7.113 2.296 16.308 1.00 49.38 96 ALA A N 1
ATOM 750 C CA . ALA A 1 96 ? 8.399 2.917 16.617 1.00 49.38 96 ALA A CA 1
ATOM 751 C C . ALA A 1 96 ? 8.312 3.936 17.775 1.00 49.38 96 ALA A C 1
ATOM 753 O O . ALA A 1 96 ? 9.307 4.162 18.469 1.00 49.38 96 ALA A O 1
ATOM 754 N N . GLY A 1 97 ? 7.138 4.539 18.002 1.00 49.09 97 GLY A N 1
ATOM 755 C CA . GLY A 1 97 ? 6.890 5.478 19.100 1.00 49.09 97 GLY A CA 1
ATOM 756 C C . GLY A 1 97 ? 6.597 4.777 20.428 1.00 49.09 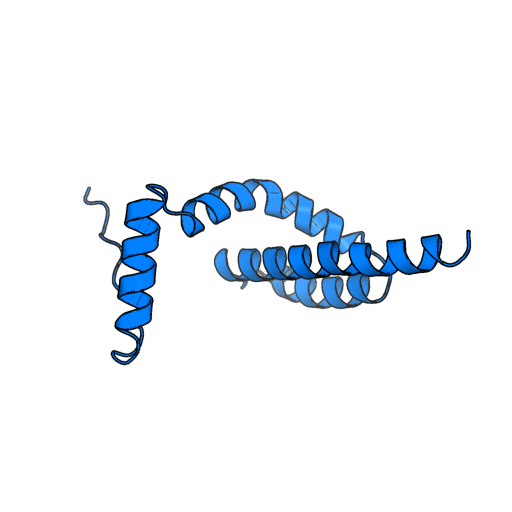97 GLY A C 1
ATOM 757 O O . GLY A 1 97 ? 7.221 5.092 21.444 1.00 49.09 97 GLY A O 1
ATOM 758 N N . ASP A 1 98 ? 5.724 3.769 20.407 1.00 50.34 98 ASP A N 1
ATOM 759 C CA . ASP A 1 98 ? 5.274 3.077 21.624 1.00 50.34 98 ASP A CA 1
ATOM 760 C C . ASP A 1 98 ? 6.395 2.282 22.312 1.00 50.34 98 ASP A C 1
ATOM 762 O O . ASP A 1 98 ? 6.524 2.305 23.538 1.00 50.34 98 ASP A O 1
ATOM 766 N N . GLN A 1 99 ? 7.296 1.653 21.546 1.00 48.56 99 GLN A N 1
ATOM 767 C CA . GLN A 1 99 ? 8.436 0.932 22.131 1.00 48.56 99 GLN A CA 1
ATOM 768 C C . GLN A 1 99 ? 9.458 1.858 22.812 1.00 48.56 99 GLN A C 1
ATOM 770 O O . GLN A 1 99 ? 10.189 1.417 23.703 1.00 48.56 99 GLN A O 1
ATOM 775 N N . ARG A 1 100 ? 9.533 3.142 22.427 1.00 48.00 100 ARG A N 1
ATOM 776 C CA . ARG A 1 100 ? 10.444 4.106 23.071 1.00 48.00 100 ARG A CA 1
ATOM 777 C C . ARG A 1 100 ? 9.912 4.589 24.414 1.00 48.00 100 ARG A C 1
ATOM 779 O O . ARG A 1 100 ? 10.712 4.819 25.314 1.00 48.00 100 ARG A O 1
ATOM 786 N N . ILE A 1 101 ? 8.595 4.694 24.574 1.00 51.19 101 ILE A N 1
ATOM 787 C CA . ILE A 1 101 ? 7.986 5.102 25.847 1.00 51.19 101 ILE A CA 1
ATOM 788 C C . ILE A 1 101 ? 8.159 3.993 26.893 1.00 51.19 101 ILE A C 1
ATOM 790 O O . ILE A 1 101 ? 8.474 4.281 28.044 1.00 51.19 101 ILE A O 1
ATOM 794 N N . GLN A 1 102 ? 8.077 2.724 26.486 1.00 48.88 102 GLN A N 1
ATOM 795 C CA . GLN A 1 102 ? 8.188 1.603 27.422 1.00 48.88 102 GLN A CA 1
ATOM 796 C C . GLN A 1 102 ? 9.629 1.322 27.890 1.00 48.88 102 GLN A C 1
ATOM 798 O O . GLN A 1 102 ? 9.818 0.853 29.006 1.00 48.88 102 GLN A O 1
ATOM 803 N N . ARG A 1 103 ? 10.654 1.674 27.094 1.00 49.22 103 ARG A N 1
ATOM 804 C CA . ARG A 1 103 ? 12.076 1.574 27.500 1.00 49.22 103 ARG A CA 1
ATOM 805 C C . ARG A 1 103 ? 12.584 2.734 28.357 1.00 49.22 103 ARG A C 1
ATOM 807 O O . ARG A 1 103 ? 13.666 2.627 28.915 1.00 49.22 103 ARG A O 1
ATOM 814 N N . MET A 1 104 ? 11.849 3.841 28.446 1.00 52.41 104 MET A N 1
ATOM 815 C CA . MET A 1 104 ? 12.201 4.951 29.346 1.00 52.41 104 MET A CA 1
ATOM 816 C C . MET A 1 104 ? 11.567 4.808 30.739 1.00 52.41 104 MET A C 1
ATOM 818 O O . MET A 1 104 ? 11.756 5.680 31.582 1.00 52.41 104 MET A O 1
ATOM 822 N N . GLN A 1 105 ? 10.814 3.728 30.980 1.00 52.03 105 GLN A N 1
ATOM 823 C CA . GLN A 1 105 ? 10.191 3.416 32.272 1.00 52.03 105 GLN A CA 1
ATOM 824 C C . GLN A 1 105 ? 10.686 2.093 32.889 1.00 52.03 105 GLN A C 1
ATOM 826 O O . GLN A 1 105 ? 10.099 1.623 33.862 1.00 52.03 105 GLN A O 1
ATOM 831 N N . SER A 1 106 ? 11.759 1.507 32.345 1.00 49.22 106 SER A N 1
ATOM 832 C CA . SER A 1 106 ? 12.451 0.312 32.858 1.00 49.22 106 SER A CA 1
ATOM 833 C C . SER A 1 106 ? 13.897 0.637 33.195 1.00 49.22 106 SER A C 1
ATOM 835 O O . SER A 1 106 ? 14.363 0.209 34.269 1.00 49.22 106 SER A O 1
#

Organism: Triplophysa rosa (NCBI:txid992332)

Radius of gyration: 18.72 Å; chains: 1; bounding box: 39×31×63 Å